Protein AF-A0A5D0XLT1-F1 (afdb_monomer_lite)

InterPro domains:
  IPR019933 DivIVA domain [TIGR03544] (71-103)

Sequence (124 aa):
MTIFLVILAILLVGGTAVLASGRPLPSWAGRRRPGSAVSRSEDRDVSGGGDLGLVHPVASLPPVLLPTQVSARDVDAVRFGLGLRGYRMDQVDEVLDRLATTITERDEEILHLRARLAERDAVR

Structure (mmCIF, N/CA/C/O backbone):
data_AF-A0A5D0XLT1-F1
#
_entry.id   AF-A0A5D0XLT1-F1
#
loop_
_atom_site.group_PDB
_atom_site.id
_atom_site.type_symbol
_atom_site.label_atom_id
_atom_site.label_alt_id
_atom_site.label_comp_id
_atom_site.label_asym_id
_atom_site.label_entity_id
_atom_site.label_seq_id
_atom_site.pdbx_PDB_ins_code
_atom_site.Cartn_x
_atom_site.Cartn_y
_atom_site.Cartn_z
_atom_site.occupancy
_atom_site.B_iso_or_equiv
_atom_site.auth_seq_id
_atom_site.auth_comp_id
_atom_site.auth_asym_id
_atom_site.auth_atom_id
_atom_site.pdbx_PDB_model_num
ATOM 1 N N . MET A 1 1 ? 28.140 -12.762 -17.238 1.00 57.56 1 MET A N 1
ATOM 2 C CA . MET A 1 1 ? 29.365 -12.684 -18.075 1.00 57.56 1 MET A CA 1
ATOM 3 C C . MET A 1 1 ? 29.186 -13.332 -19.451 1.00 57.56 1 MET A C 1
ATOM 5 O O . MET A 1 1 ? 29.669 -12.776 -20.423 1.00 57.56 1 MET A O 1
ATOM 9 N N . THR A 1 2 ? 28.442 -14.434 -19.576 1.00 68.44 2 THR A N 1
ATOM 10 C CA . THR A 1 2 ? 28.161 -15.143 -20.845 1.00 68.44 2 THR A CA 1
ATOM 11 C C . THR A 1 2 ? 27.329 -14.348 -21.859 1.00 68.44 2 THR A C 1
ATOM 13 O O . THR A 1 2 ? 27.670 -14.335 -23.034 1.00 68.44 2 THR A O 1
ATOM 16 N N . ILE A 1 3 ? 26.294 -13.618 -21.427 1.00 75.25 3 ILE A N 1
ATOM 17 C CA . ILE A 1 3 ? 25.425 -12.838 -22.337 1.00 75.25 3 ILE A CA 1
ATOM 18 C C . ILE A 1 3 ? 26.207 -11.732 -23.071 1.00 75.25 3 ILE A C 1
ATOM 20 O O . ILE A 1 3 ? 26.006 -11.513 -24.261 1.00 75.25 3 ILE A O 1
ATOM 24 N N . PHE A 1 4 ? 27.154 -11.080 -22.389 1.00 74.19 4 PHE A N 1
ATOM 25 C CA . PHE A 1 4 ? 27.985 -10.023 -22.975 1.00 74.19 4 PHE A CA 1
ATOM 26 C C . PHE A 1 4 ? 28.914 -10.568 -24.072 1.00 74.19 4 PHE A C 1
ATOM 28 O O . PHE A 1 4 ? 29.096 -9.929 -25.105 1.00 74.19 4 PHE A O 1
ATOM 35 N N . LEU A 1 5 ? 29.442 -11.784 -23.879 1.00 81.12 5 LEU A N 1
ATOM 36 C CA . LEU A 1 5 ? 30.256 -12.480 -24.878 1.00 81.12 5 LEU A CA 1
ATOM 37 C C . LEU A 1 5 ? 29.434 -12.893 -26.105 1.00 81.12 5 LEU A C 1
ATOM 39 O O . LEU A 1 5 ? 29.930 -12.791 -27.222 1.00 81.12 5 LEU A O 1
ATOM 43 N N . VAL A 1 6 ? 28.171 -13.294 -25.919 1.00 84.56 6 VAL A N 1
ATOM 44 C CA . VAL A 1 6 ? 27.264 -13.636 -27.029 1.00 84.56 6 VAL A CA 1
ATOM 45 C C . VAL A 1 6 ? 26.924 -12.400 -27.867 1.00 84.56 6 VAL A C 1
ATOM 47 O O . VAL A 1 6 ? 27.003 -12.455 -29.092 1.00 84.56 6 VAL A O 1
ATOM 50 N N . ILE A 1 7 ? 26.616 -11.266 -27.230 1.00 84.25 7 ILE A N 1
ATOM 51 C CA . ILE A 1 7 ? 26.328 -10.006 -27.938 1.00 84.25 7 ILE A CA 1
ATOM 52 C C . ILE A 1 7 ? 27.568 -9.511 -28.695 1.00 84.25 7 ILE A C 1
ATOM 54 O O . ILE A 1 7 ? 27.462 -9.147 -29.866 1.00 84.25 7 ILE A O 1
ATOM 58 N N . LEU A 1 8 ? 28.749 -9.553 -28.066 1.00 86.81 8 LEU A N 1
ATOM 59 C CA . LEU A 1 8 ? 30.008 -9.165 -28.706 1.00 86.81 8 LEU A CA 1
ATOM 60 C C . LEU A 1 8 ? 30.327 -10.058 -29.918 1.00 86.81 8 LEU A C 1
ATOM 62 O O . LEU A 1 8 ? 30.751 -9.549 -30.953 1.00 86.81 8 LEU A O 1
ATOM 66 N N . ALA A 1 9 ? 30.072 -11.367 -29.817 1.00 84.44 9 ALA A N 1
ATOM 67 C CA . ALA A 1 9 ? 30.271 -12.310 -30.914 1.00 84.44 9 ALA A CA 1
ATOM 68 C C . ALA A 1 9 ? 29.334 -12.030 -32.103 1.00 84.44 9 ALA A C 1
ATOM 70 O O . ALA A 1 9 ? 29.794 -11.997 -33.243 1.00 84.44 9 ALA A O 1
ATOM 71 N N . ILE A 1 10 ? 28.045 -11.763 -31.854 1.00 85.19 10 ILE A N 1
ATOM 72 C CA . ILE A 1 10 ? 27.076 -11.434 -32.916 1.00 85.19 10 ILE A CA 1
ATOM 73 C C . ILE A 1 10 ? 27.462 -10.125 -33.621 1.00 85.19 10 ILE A C 1
ATOM 75 O O . ILE A 1 10 ? 27.416 -10.050 -34.849 1.00 85.19 10 ILE A O 1
ATOM 79 N N . LEU A 1 11 ? 27.888 -9.107 -32.867 1.00 83.94 11 LEU A N 1
ATOM 80 C CA . LEU A 1 11 ? 28.251 -7.798 -33.418 1.00 83.94 11 LEU A CA 1
ATOM 81 C C . LEU A 1 11 ? 29.534 -7.861 -34.265 1.00 83.94 11 LEU A C 1
ATOM 83 O O . LEU A 1 11 ? 29.619 -7.218 -35.311 1.00 83.94 11 LEU A O 1
ATOM 87 N N . LEU A 1 12 ? 30.498 -8.694 -33.860 1.00 83.19 12 LEU A N 1
ATOM 88 C CA . LEU A 1 12 ? 31.727 -8.956 -34.615 1.00 83.19 12 LEU A CA 1
ATOM 89 C C . LEU A 1 12 ? 31.443 -9.701 -35.936 1.00 83.19 12 LEU A C 1
ATOM 91 O O . LEU A 1 12 ? 31.986 -9.347 -36.984 1.00 83.19 12 LEU A O 1
ATOM 95 N N . VAL A 1 13 ? 30.556 -10.702 -35.912 1.00 77.00 13 VAL A N 1
ATOM 96 C CA . VAL A 1 13 ? 30.150 -11.461 -37.111 1.00 77.00 13 VAL A CA 1
ATOM 97 C C . VAL A 1 13 ? 29.311 -10.600 -38.068 1.00 77.00 13 VAL A C 1
ATOM 99 O O . VAL A 1 13 ? 29.517 -10.644 -39.278 1.00 77.00 13 VAL A O 1
ATOM 102 N N . GLY A 1 14 ? 28.412 -9.754 -37.553 1.00 69.50 14 GLY A N 1
ATOM 103 C CA . GLY A 1 14 ? 27.620 -8.829 -38.374 1.00 69.50 14 GLY A CA 1
ATOM 104 C C . GLY A 1 14 ? 28.449 -7.693 -38.988 1.00 69.50 14 GLY A C 1
ATOM 105 O O . GLY A 1 14 ? 28.275 -7.361 -40.161 1.00 69.50 14 GLY A O 1
ATOM 106 N N . GLY A 1 15 ? 29.390 -7.126 -38.225 1.00 63.81 15 GLY A N 1
ATOM 107 C CA . GLY A 1 15 ? 30.257 -6.036 -38.686 1.00 63.81 15 GLY A CA 1
ATOM 108 C C . GLY A 1 15 ? 31.257 -6.461 -39.765 1.00 63.81 15 GLY A C 1
ATOM 109 O O . GLY A 1 15 ? 31.532 -5.699 -40.692 1.00 63.81 15 GLY A O 1
ATOM 110 N N . THR A 1 16 ? 31.754 -7.698 -39.705 1.00 61.84 16 THR A N 1
ATOM 111 C CA . THR A 1 16 ? 32.684 -8.229 -40.717 1.00 61.84 16 THR A CA 1
ATOM 112 C C . THR A 1 16 ? 32.002 -8.536 -42.056 1.00 61.84 16 THR A C 1
ATOM 114 O O . THR A 1 16 ? 32.636 -8.401 -43.103 1.00 61.84 16 THR A O 1
ATOM 117 N N . ALA A 1 17 ? 30.700 -8.844 -42.067 1.00 55.59 17 ALA A N 1
ATOM 118 C CA . ALA A 1 17 ? 29.952 -9.104 -43.300 1.00 55.59 17 ALA A CA 1
ATOM 119 C C . ALA A 1 17 ? 29.723 -7.842 -44.160 1.00 55.59 17 ALA A C 1
ATOM 121 O O . ALA A 1 17 ? 29.662 -7.927 -45.390 1.00 55.59 17 ALA A O 1
ATOM 122 N N . VAL A 1 18 ? 29.623 -6.665 -43.533 1.00 54.34 18 VAL A N 1
ATOM 123 C CA . VAL A 1 18 ? 29.342 -5.400 -44.237 1.00 54.34 18 VAL A CA 1
ATOM 124 C C . VAL A 1 18 ? 30.594 -4.822 -44.902 1.00 54.34 18 VAL A C 1
ATOM 126 O O . VAL A 1 18 ? 30.488 -4.222 -45.968 1.00 54.34 18 VAL A O 1
ATOM 129 N N . LEU A 1 19 ? 31.787 -5.058 -44.349 1.00 57.44 19 LEU A N 1
ATOM 130 C CA . LEU A 1 19 ? 33.028 -4.511 -44.913 1.00 57.44 19 LEU A CA 1
ATOM 131 C C . LEU A 1 19 ? 33.580 -5.319 -46.104 1.00 57.44 19 LEU A C 1
ATOM 133 O O . LEU A 1 19 ? 34.339 -4.778 -46.903 1.00 57.44 19 LEU A O 1
ATOM 137 N N . ALA A 1 20 ? 33.182 -6.588 -46.253 1.00 55.75 20 ALA A N 1
ATOM 138 C CA . ALA A 1 20 ? 33.635 -7.468 -47.339 1.00 55.75 20 ALA A CA 1
ATOM 139 C C . ALA A 1 20 ? 32.711 -7.476 -48.575 1.00 55.75 20 ALA A C 1
ATOM 141 O O . ALA A 1 20 ? 33.086 -7.994 -49.625 1.00 55.75 20 ALA A O 1
ATOM 142 N N . SER A 1 21 ? 31.513 -6.893 -48.481 1.00 54.50 21 SER A N 1
ATOM 143 C CA . SER A 1 21 ? 30.575 -6.800 -49.604 1.00 54.50 21 SER A CA 1
ATOM 144 C C . SER A 1 21 ? 30.542 -5.369 -50.124 1.00 54.50 21 SER A C 1
ATOM 146 O O . SER A 1 21 ? 29.752 -4.562 -49.643 1.00 54.50 21 SER A O 1
ATOM 148 N N . GLY A 1 22 ? 31.395 -5.054 -51.104 1.00 56.09 22 GLY A N 1
ATOM 149 C CA . GLY A 1 22 ? 31.415 -3.780 -51.832 1.00 56.09 22 GLY A CA 1
ATOM 150 C C . GLY A 1 22 ? 30.099 -3.496 -52.562 1.00 56.09 22 GLY A C 1
ATOM 151 O O . GLY A 1 22 ? 30.012 -3.619 -53.780 1.00 56.09 22 GLY A O 1
ATOM 152 N N . ARG A 1 23 ? 29.052 -3.141 -51.812 1.00 58.84 23 ARG A N 1
ATOM 153 C CA . ARG A 1 23 ? 27.737 -2.795 -52.341 1.00 58.84 23 ARG A CA 1
ATOM 154 C C . ARG A 1 23 ? 27.734 -1.312 -52.719 1.00 58.84 23 ARG A C 1
ATOM 156 O O . ARG A 1 23 ? 27.887 -0.470 -51.834 1.00 58.84 23 ARG A O 1
ATOM 163 N N . PRO A 1 24 ? 27.599 -0.982 -54.014 1.00 49.06 24 PRO A N 1
ATOM 164 C CA . PRO A 1 24 ? 27.629 0.397 -54.469 1.00 49.06 24 PRO A CA 1
ATOM 165 C C . PRO A 1 24 ? 26.414 1.168 -53.946 1.00 49.06 24 PRO A C 1
ATOM 167 O O . PRO A 1 24 ? 25.291 0.662 -53.921 1.00 49.06 24 PRO A O 1
ATOM 170 N N . LEU A 1 25 ? 26.673 2.411 -53.543 1.00 57.31 25 LEU A N 1
ATOM 171 C CA . LEU A 1 25 ? 25.674 3.428 -53.223 1.00 57.31 25 LEU A CA 1
ATOM 172 C C . LEU A 1 25 ? 24.631 3.520 -54.356 1.00 57.31 25 LEU A C 1
ATOM 174 O O . LEU A 1 25 ? 25.026 3.544 -55.525 1.00 57.31 25 LEU A O 1
ATOM 178 N N . PRO A 1 26 ? 23.321 3.613 -54.061 1.00 45.47 26 PRO A N 1
ATOM 179 C CA . PRO A 1 26 ? 22.312 3.760 -55.099 1.00 45.47 26 PRO A CA 1
ATOM 180 C C . PRO A 1 26 ? 22.357 5.181 -55.678 1.00 45.47 26 PRO A C 1
ATOM 182 O O . PRO A 1 26 ? 21.760 6.123 -55.158 1.00 45.47 26 PRO A O 1
ATOM 185 N N . SER A 1 27 ? 23.074 5.331 -56.788 1.00 59.91 27 SER A N 1
ATOM 186 C CA . SER A 1 27 ? 23.037 6.495 -57.669 1.00 59.91 27 SER A CA 1
ATOM 187 C C . SER A 1 27 ? 21.765 6.455 -58.520 1.00 59.91 27 SER A C 1
ATOM 189 O O . SER A 1 27 ? 21.746 5.979 -59.653 1.00 59.91 27 SER A O 1
ATOM 191 N N . TRP A 1 28 ? 20.661 6.966 -57.976 1.00 50.53 28 TRP A N 1
ATOM 192 C CA . TRP A 1 28 ? 19.395 7.086 -58.702 1.00 50.53 28 TRP A CA 1
ATOM 193 C C . TRP A 1 28 ? 19.415 8.297 -59.654 1.00 50.53 28 TRP A C 1
ATOM 195 O O . TRP A 1 28 ? 18.680 9.270 -59.525 1.00 50.53 28 TRP A O 1
ATOM 205 N N . ALA A 1 29 ? 20.278 8.240 -60.667 1.00 56.41 29 ALA A N 1
ATOM 206 C CA . ALA A 1 29 ? 20.174 9.114 -61.825 1.00 56.41 29 ALA A CA 1
ATOM 207 C C . ALA A 1 29 ? 18.933 8.715 -62.649 1.00 56.41 29 ALA A C 1
ATOM 209 O O . ALA A 1 29 ? 18.990 7.828 -63.498 1.00 56.41 29 ALA A O 1
ATOM 210 N N . GLY A 1 30 ? 17.799 9.378 -62.397 1.00 51.31 30 GLY A N 1
ATOM 211 C CA . GLY A 1 30 ? 16.539 9.208 -63.125 1.00 51.31 30 GLY A CA 1
ATOM 212 C C . GLY A 1 30 ? 16.045 10.526 -63.723 1.00 51.31 30 GLY A C 1
ATOM 213 O O . GLY A 1 30 ? 15.373 11.316 -63.074 1.00 51.31 30 GLY A O 1
ATOM 214 N N . ARG A 1 31 ? 16.384 10.761 -64.988 1.00 55.25 31 ARG A N 1
ATOM 215 C CA . ARG A 1 31 ? 16.056 11.938 -65.808 1.00 55.25 31 ARG A CA 1
ATOM 216 C C . ARG A 1 31 ? 14.552 11.999 -66.145 1.00 55.25 31 ARG A C 1
ATOM 218 O O . ARG A 1 31 ? 14.093 11.115 -66.860 1.00 55.25 31 ARG A O 1
ATOM 225 N N . ARG A 1 32 ? 13.812 13.062 -65.773 1.00 47.66 32 ARG A N 1
ATOM 226 C CA . ARG A 1 32 ? 12.556 13.483 -66.453 1.00 47.66 32 ARG A CA 1
ATOM 227 C C . ARG A 1 32 ? 12.302 15.009 -66.403 1.00 47.66 32 ARG A C 1
ATOM 229 O O . ARG A 1 32 ? 11.973 15.548 -65.364 1.00 47.66 32 ARG A O 1
ATOM 236 N N . ARG A 1 33 ? 12.447 15.605 -67.598 1.00 42.44 33 ARG A N 1
ATOM 237 C CA . ARG A 1 33 ? 11.815 16.769 -68.274 1.00 42.44 33 ARG A CA 1
ATOM 238 C C . ARG A 1 33 ? 11.589 18.141 -67.585 1.00 42.44 33 ARG A C 1
ATOM 240 O O . ARG A 1 33 ? 11.171 18.198 -66.439 1.00 42.44 33 ARG A O 1
ATOM 247 N N . PRO A 1 34 ? 11.778 19.246 -68.349 1.00 48.38 34 PRO A N 1
ATOM 248 C CA . PRO A 1 34 ? 11.543 20.621 -67.915 1.00 48.38 34 PRO A CA 1
ATOM 249 C C . PRO A 1 34 ? 10.077 21.029 -68.126 1.00 48.38 34 PRO A C 1
ATOM 251 O O . PRO A 1 34 ? 9.463 20.647 -69.124 1.00 48.38 34 PRO A O 1
ATOM 254 N N . GLY A 1 35 ? 9.530 21.841 -67.225 1.00 39.69 35 GLY A N 1
ATOM 255 C CA . GLY A 1 35 ? 8.187 22.386 -67.387 1.00 39.69 35 GLY A CA 1
ATOM 256 C C . GLY A 1 35 ? 7.762 23.308 -66.250 1.00 39.69 35 GLY A C 1
ATOM 257 O O . GLY A 1 35 ? 7.596 22.858 -65.127 1.00 39.69 35 GLY A O 1
ATOM 258 N N . SER A 1 36 ? 7.554 24.572 -66.627 1.00 42.91 36 SER A N 1
ATOM 259 C CA . SER A 1 36 ? 6.689 25.599 -66.028 1.00 42.91 36 SER A CA 1
ATOM 260 C C . SER A 1 36 ? 6.969 26.117 -64.613 1.00 42.91 36 SER A C 1
ATOM 262 O O . SER A 1 36 ? 6.911 25.414 -63.613 1.00 4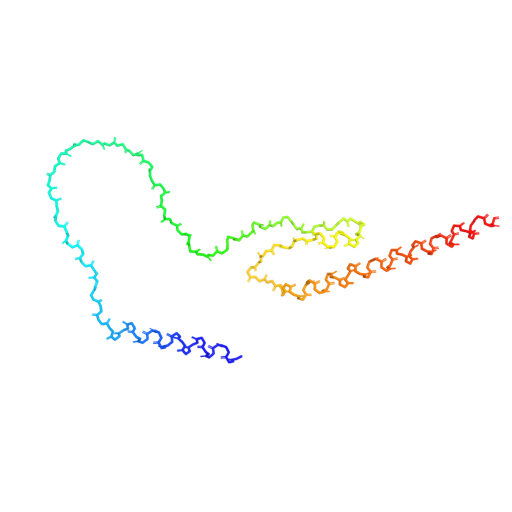2.91 36 SER A O 1
ATOM 264 N N . ALA A 1 37 ? 7.176 27.432 -64.590 1.00 47.12 37 ALA A N 1
ATOM 265 C CA . ALA A 1 37 ? 7.126 28.328 -63.452 1.00 47.12 37 ALA A CA 1
ATOM 266 C C . ALA A 1 37 ? 5.784 28.293 -62.691 1.00 47.12 37 ALA A C 1
ATOM 268 O O . ALA A 1 37 ? 4.779 27.823 -63.218 1.00 47.12 37 ALA A O 1
ATOM 269 N N . VAL A 1 38 ? 5.801 28.969 -61.533 1.00 43.88 38 VAL A N 1
ATOM 270 C CA . VAL A 1 38 ? 4.656 29.449 -60.731 1.00 43.88 38 VAL A CA 1
ATOM 271 C C . VAL A 1 38 ? 4.167 28.474 -59.653 1.00 43.88 38 VAL A C 1
ATOM 273 O O . VAL A 1 38 ? 3.343 27.605 -59.892 1.00 43.88 38 VAL A O 1
ATOM 276 N N . SER A 1 39 ? 4.680 28.647 -58.430 1.00 40.81 39 SER A N 1
ATOM 277 C CA . SER A 1 39 ? 3.915 29.213 -57.303 1.00 40.81 39 SER A CA 1
ATOM 278 C C . SER A 1 39 ? 4.608 28.928 -55.976 1.00 40.81 39 SER A C 1
ATOM 280 O O . SER A 1 39 ? 4.831 27.788 -55.584 1.00 40.81 39 SER A O 1
ATOM 282 N N . ARG A 1 40 ? 4.931 30.014 -55.277 1.00 51.84 40 ARG A N 1
ATOM 283 C CA . ARG A 1 40 ? 5.257 30.035 -53.857 1.00 51.84 40 ARG A CA 1
ATOM 284 C C . ARG A 1 40 ? 3.954 29.830 -53.089 1.00 51.84 40 ARG A C 1
ATOM 286 O O . ARG A 1 40 ? 3.127 30.733 -53.048 1.00 51.84 40 ARG A O 1
ATOM 293 N N . SER A 1 41 ? 3.796 28.661 -52.492 1.00 45.47 41 SER A N 1
ATOM 294 C CA . SER A 1 41 ? 2.808 28.394 -51.451 1.00 45.47 41 SER A CA 1
ATOM 295 C C . SER A 1 41 ? 3.396 27.322 -50.545 1.00 45.47 41 SER A C 1
ATOM 297 O O . SER A 1 41 ? 3.385 26.137 -50.870 1.00 45.47 41 SER A O 1
ATOM 299 N N . GLU A 1 42 ? 4.007 27.778 -49.457 1.00 48.19 42 GLU A N 1
ATOM 300 C CA . GLU A 1 42 ? 4.445 26.948 -48.343 1.00 48.19 42 GLU A CA 1
ATOM 301 C C . GLU A 1 42 ? 3.196 26.417 -47.638 1.00 48.19 42 GLU A C 1
ATOM 303 O O . GLU A 1 42 ? 2.640 27.076 -46.763 1.00 48.19 42 GLU A O 1
ATOM 308 N N . ASP A 1 43 ? 2.735 25.240 -48.051 1.00 39.25 43 ASP A N 1
ATOM 309 C CA . ASP A 1 43 ? 1.772 24.458 -47.290 1.00 39.25 43 ASP A CA 1
ATOM 310 C C . ASP A 1 43 ? 2.424 23.133 -46.887 1.00 39.25 43 ASP A C 1
ATOM 312 O O . ASP A 1 43 ? 2.881 22.347 -47.712 1.00 39.25 43 ASP A O 1
ATOM 316 N N . ARG A 1 44 ? 2.530 23.005 -45.564 1.00 51.28 44 ARG A N 1
ATOM 317 C CA . ARG A 1 44 ? 2.669 21.821 -44.713 1.00 51.28 44 ARG A CA 1
ATOM 318 C C . ARG A 1 44 ? 2.940 20.483 -45.404 1.00 51.28 44 ARG A C 1
ATOM 320 O O . ARG A 1 44 ? 2.056 19.916 -46.027 1.00 51.28 44 ARG A O 1
ATOM 327 N N . ASP A 1 45 ? 4.067 19.890 -45.023 1.00 38.03 45 ASP A N 1
ATOM 328 C CA . ASP A 1 45 ? 4.148 18.457 -44.740 1.00 38.03 45 ASP A CA 1
ATOM 329 C C . ASP A 1 45 ? 5.200 18.224 -43.647 1.00 38.03 45 ASP A C 1
ATOM 331 O O . ASP A 1 45 ? 6.387 18.024 -43.900 1.00 38.03 45 ASP A O 1
ATOM 335 N N . VAL A 1 46 ? 4.764 18.285 -42.385 1.00 48.06 46 VAL A N 1
ATOM 336 C CA . VAL A 1 46 ? 5.537 17.742 -41.260 1.00 48.06 46 VAL A CA 1
ATOM 337 C C . VAL A 1 46 ? 5.260 16.242 -41.238 1.00 48.06 46 VAL A C 1
ATOM 339 O O . VAL A 1 46 ? 4.431 15.760 -40.474 1.00 48.06 46 VAL A O 1
ATOM 342 N N . SER A 1 47 ? 5.914 15.512 -42.137 1.00 46.31 47 SER A N 1
ATOM 343 C CA . SER A 1 47 ? 5.899 14.053 -42.150 1.00 46.31 47 SER A CA 1
ATOM 344 C C . SER A 1 47 ? 7.300 13.503 -41.933 1.00 46.31 47 SER A C 1
ATOM 346 O O . SER A 1 47 ? 8.230 13.817 -42.671 1.00 46.31 47 SER A O 1
ATOM 348 N N . GLY A 1 48 ? 7.399 12.599 -40.958 1.00 52.56 48 GLY A N 1
ATOM 349 C CA . GLY A 1 48 ? 8.335 11.480 -41.028 1.00 52.56 48 GLY A CA 1
ATOM 350 C C . GLY A 1 48 ? 9.666 11.679 -40.316 1.00 52.56 48 GLY A C 1
ATOM 351 O O . GLY A 1 48 ? 10.717 11.553 -40.935 1.00 52.56 48 GLY A O 1
ATOM 352 N N . GLY A 1 49 ? 9.638 11.934 -39.008 1.00 50.84 49 GLY A N 1
ATOM 353 C CA . GLY A 1 49 ? 10.849 11.990 -38.192 1.00 50.84 49 GLY A CA 1
ATOM 354 C C . GLY A 1 49 ? 10.720 11.211 -36.890 1.00 50.84 49 GLY A C 1
ATOM 355 O O . GLY A 1 49 ? 10.521 11.819 -35.848 1.00 50.84 49 GLY A O 1
ATOM 356 N N . GLY A 1 50 ? 10.891 9.886 -36.948 1.00 53.41 50 GLY A N 1
ATOM 357 C CA . GLY A 1 50 ? 11.370 9.120 -35.792 1.00 53.41 50 GLY A CA 1
ATOM 358 C C . GLY A 1 50 ? 10.345 8.321 -34.989 1.00 53.41 50 GLY A C 1
ATOM 359 O O . GLY A 1 50 ? 10.400 8.358 -33.767 1.00 53.41 50 GLY A O 1
ATOM 360 N N . ASP A 1 51 ? 9.495 7.528 -35.644 1.00 51.47 51 ASP A N 1
ATOM 361 C CA . ASP A 1 51 ? 8.882 6.347 -35.010 1.00 51.47 51 ASP A CA 1
ATOM 362 C C . ASP A 1 51 ? 9.850 5.149 -35.119 1.00 51.47 51 ASP A C 1
ATOM 364 O O . ASP A 1 51 ? 9.624 4.162 -35.815 1.00 51.47 51 ASP A O 1
ATOM 368 N N . LEU A 1 52 ? 11.031 5.279 -34.508 1.00 56.66 52 LEU A N 1
ATOM 369 C CA . LEU A 1 52 ? 11.807 4.102 -34.113 1.00 56.66 52 LEU A CA 1
ATOM 370 C C . LEU A 1 52 ? 11.005 3.513 -32.962 1.00 56.66 52 LEU A C 1
ATOM 372 O O . LEU A 1 52 ? 10.803 4.277 -32.029 1.00 56.66 52 LEU A O 1
ATOM 376 N N . GLY A 1 53 ? 10.564 2.247 -33.028 1.00 54.62 53 GLY A N 1
ATOM 377 C CA . GLY A 1 53 ? 9.691 1.537 -32.065 1.00 54.62 53 GLY A CA 1
ATOM 378 C C . GLY A 1 53 ? 10.181 1.467 -30.607 1.00 54.62 53 GLY A C 1
ATOM 379 O O . GLY A 1 53 ? 10.200 0.418 -29.970 1.00 54.62 53 GLY A O 1
ATOM 380 N N . LEU A 1 54 ? 10.606 2.604 -30.089 1.00 63.53 54 LEU A N 1
ATOM 381 C CA . LEU A 1 54 ? 10.903 2.944 -28.731 1.00 63.53 54 LEU A CA 1
ATOM 382 C C . LEU A 1 54 ? 9.542 3.210 -28.115 1.00 63.53 54 LEU A C 1
ATOM 384 O O . LEU A 1 54 ? 8.849 4.154 -28.488 1.00 63.53 54 LEU A O 1
ATOM 388 N N . VAL A 1 55 ? 9.160 2.341 -27.186 1.00 59.38 55 VAL A N 1
ATOM 389 C CA . VAL A 1 55 ? 8.026 2.568 -26.295 1.00 59.38 55 VAL A CA 1
ATOM 390 C C . VAL A 1 55 ? 8.116 4.015 -25.812 1.00 59.38 55 VAL A C 1
ATOM 392 O O . VAL A 1 55 ? 9.108 4.380 -25.176 1.00 59.38 55 VAL A O 1
ATOM 395 N N . HIS A 1 56 ? 7.133 4.849 -26.172 1.00 53.59 56 HIS A N 1
ATOM 396 C CA . HIS A 1 56 ? 7.080 6.226 -25.694 1.00 53.59 56 HIS A CA 1
ATOM 397 C C . HIS A 1 56 ? 7.247 6.195 -24.171 1.00 53.59 56 HIS A C 1
ATOM 399 O O . HIS A 1 56 ? 6.486 5.474 -23.516 1.00 53.59 56 HIS A O 1
ATOM 405 N N . PRO A 1 57 ? 8.234 6.913 -23.598 1.00 59.44 57 PRO A N 1
ATOM 406 C CA . PRO A 1 57 ? 8.372 7.000 -22.157 1.00 59.44 57 PRO A CA 1
ATOM 407 C C . PRO A 1 57 ? 7.035 7.477 -21.607 1.00 59.44 57 PRO A C 1
ATOM 409 O O . PRO A 1 57 ? 6.611 8.597 -21.899 1.00 59.44 57 PRO A O 1
ATOM 412 N N . VAL A 1 58 ? 6.336 6.598 -20.885 1.00 57.88 58 VAL A N 1
ATOM 413 C CA . VAL A 1 58 ? 5.094 6.960 -20.211 1.00 57.88 58 VAL A CA 1
ATOM 414 C C . VAL A 1 58 ? 5.457 8.151 -19.338 1.00 57.88 58 VAL A C 1
ATOM 416 O O . VAL A 1 58 ? 6.363 8.037 -18.508 1.00 57.88 58 VAL A O 1
ATOM 419 N N . ALA A 1 59 ? 4.832 9.301 -19.616 1.00 57.72 59 ALA A N 1
ATOM 420 C CA . ALA A 1 59 ? 5.056 10.550 -18.900 1.00 57.72 59 ALA A CA 1
ATOM 421 C C . ALA A 1 59 ? 5.175 10.235 -17.412 1.00 57.72 59 ALA A C 1
ATOM 423 O O . ALA A 1 59 ? 4.333 9.491 -16.909 1.00 57.72 59 ALA A O 1
ATOM 424 N N . SER A 1 60 ? 6.234 10.722 -16.750 1.00 61.16 60 SER A N 1
ATOM 425 C CA . SER A 1 60 ? 6.480 10.452 -15.334 1.00 61.16 60 SER A CA 1
ATOM 426 C C . SER A 1 60 ? 5.191 10.739 -14.576 1.00 61.16 60 SER A C 1
ATOM 428 O O . SER A 1 60 ? 4.824 11.906 -14.409 1.00 61.16 60 SER A O 1
ATOM 430 N N . LEU A 1 61 ? 4.455 9.683 -14.218 1.00 57.62 61 LEU A N 1
ATOM 431 C CA . LEU A 1 61 ? 3.211 9.860 -13.499 1.00 57.62 61 LEU A CA 1
ATOM 432 C C . LEU A 1 61 ? 3.564 10.620 -12.217 1.00 57.62 61 LEU A C 1
ATOM 434 O O . LEU A 1 61 ? 4.658 10.403 -11.672 1.00 57.62 61 LEU A O 1
ATOM 438 N N . PRO A 1 62 ? 2.692 11.533 -11.754 1.00 60.09 62 PRO A N 1
ATOM 439 C CA . PRO A 1 62 ? 2.866 12.124 -10.438 1.00 60.09 62 PRO A CA 1
ATOM 440 C C . PRO A 1 62 ? 3.164 10.997 -9.439 1.00 60.09 62 PRO A C 1
ATOM 442 O O . PRO A 1 62 ? 2.606 9.904 -9.588 1.00 60.09 62 PRO A O 1
ATOM 445 N N . PRO A 1 63 ? 4.097 11.222 -8.495 1.00 62.91 63 PRO A N 1
ATOM 446 C CA . PRO A 1 63 ? 4.563 10.183 -7.588 1.00 62.91 63 PRO A CA 1
ATOM 447 C C . PRO A 1 63 ? 3.367 9.434 -7.009 1.00 62.91 63 PRO A C 1
ATOM 449 O O . PRO A 1 63 ? 2.372 10.059 -6.645 1.00 62.91 63 PRO A O 1
ATOM 452 N N . VAL A 1 64 ? 3.450 8.103 -6.969 1.00 65.62 64 VAL A N 1
ATOM 453 C CA . VAL A 1 64 ? 2.408 7.271 -6.366 1.00 65.62 64 VAL A CA 1
ATOM 454 C C . VAL A 1 64 ? 2.292 7.689 -4.906 1.00 65.62 64 VAL A C 1
ATOM 456 O O . VAL A 1 64 ? 3.147 7.357 -4.086 1.00 65.62 64 VAL A O 1
ATOM 459 N N . LEU A 1 65 ? 1.252 8.454 -4.593 1.00 72.69 65 LEU A N 1
ATOM 460 C CA . LEU A 1 65 ? 0.934 8.845 -3.233 1.00 72.69 65 LEU A CA 1
ATOM 461 C C . LEU A 1 65 ? -0.164 7.918 -2.743 1.00 72.69 65 LEU A C 1
ATOM 463 O O . LEU A 1 65 ? -1.319 8.029 -3.152 1.00 72.69 65 LEU A O 1
ATOM 467 N N . LEU A 1 66 ? 0.221 6.997 -1.867 1.00 84.00 66 LEU A N 1
ATOM 468 C CA . LEU A 1 66 ? -0.749 6.295 -1.049 1.00 84.00 66 LEU A CA 1
ATOM 469 C C . LEU A 1 66 ? -1.428 7.302 -0.101 1.00 84.00 66 LEU A C 1
ATOM 471 O O . LEU A 1 66 ? -0.778 8.254 0.353 1.00 84.00 66 LEU A O 1
ATOM 475 N N . PRO A 1 67 ? -2.724 7.123 0.202 1.00 87.12 67 PRO A N 1
ATOM 476 C CA . PRO A 1 67 ? -3.411 7.944 1.191 1.00 87.12 67 PRO A CA 1
ATOM 477 C C . PRO A 1 67 ? -2.773 7.782 2.578 1.00 87.12 67 PRO A C 1
ATOM 479 O O . PRO A 1 67 ? -2.079 6.809 2.861 1.00 87.12 67 PRO A O 1
ATOM 482 N N . THR A 1 68 ? -3.038 8.725 3.486 1.00 86.38 68 THR A N 1
ATOM 483 C CA . THR A 1 68 ? -2.527 8.657 4.869 1.00 86.38 68 THR A CA 1
ATOM 484 C C . THR A 1 68 ? -2.982 7.391 5.602 1.00 86.38 68 THR A C 1
ATOM 486 O O . THR A 1 68 ? -2.259 6.879 6.453 1.00 86.38 68 THR A O 1
ATOM 489 N N . GLN A 1 69 ? -4.170 6.881 5.269 1.00 89.50 69 GLN A N 1
ATOM 490 C CA . GLN A 1 69 ? -4.673 5.592 5.732 1.00 89.50 69 GLN A CA 1
ATOM 491 C C . GLN A 1 69 ? -4.729 4.646 4.538 1.00 89.50 69 GLN A C 1
ATOM 493 O O . GLN A 1 69 ? -5.591 4.799 3.680 1.00 89.50 69 GLN A O 1
ATOM 498 N N . VAL A 1 70 ? -3.785 3.713 4.481 1.00 92.94 70 VAL A N 1
ATOM 499 C CA . VAL A 1 70 ? -3.630 2.776 3.365 1.00 92.94 70 VAL A CA 1
ATOM 500 C C . VAL A 1 70 ? -4.472 1.536 3.615 1.00 92.94 70 VAL A C 1
ATOM 502 O O . VAL A 1 70 ? -4.310 0.894 4.649 1.00 92.94 70 VAL A O 1
ATOM 505 N N . SER A 1 71 ? -5.323 1.181 2.656 1.00 93.94 71 SER A N 1
ATOM 506 C CA . SER A 1 71 ? -5.981 -0.124 2.591 1.00 93.94 71 SER A CA 1
ATOM 507 C C . SER A 1 71 ? -5.277 -1.051 1.596 1.00 93.94 71 SER A C 1
ATOM 509 O O . SER A 1 71 ? -4.540 -0.599 0.717 1.00 93.94 71 SER A O 1
ATOM 511 N N . ALA A 1 72 ? -5.547 -2.356 1.677 1.00 94.19 72 ALA A N 1
ATOM 512 C CA . ALA A 1 72 ? -5.030 -3.330 0.711 1.00 94.19 72 ALA A CA 1
ATOM 513 C C . ALA A 1 72 ? -5.400 -2.972 -0.743 1.00 94.19 72 ALA A C 1
ATOM 515 O O . ALA A 1 72 ? -4.564 -3.052 -1.638 1.00 94.19 72 ALA A O 1
ATOM 516 N N . ARG A 1 73 ? -6.619 -2.457 -0.962 1.00 92.94 73 ARG A N 1
ATOM 517 C CA . ARG A 1 73 ? -7.081 -2.015 -2.289 1.00 92.94 73 ARG A CA 1
ATOM 518 C C . ARG A 1 73 ? -6.278 -0.842 -2.840 1.00 92.94 73 ARG A C 1
ATOM 520 O O . ARG A 1 73 ? -6.108 -0.744 -4.052 1.00 92.94 73 ARG A O 1
ATOM 527 N N . ASP A 1 74 ? -5.809 0.047 -1.967 1.00 92.94 74 ASP A N 1
ATOM 528 C CA . ASP A 1 74 ? -4.989 1.182 -2.389 1.00 92.94 74 ASP A CA 1
ATOM 529 C C . ASP A 1 74 ? -3.627 0.703 -2.891 1.00 92.94 74 ASP A C 1
ATOM 531 O O . ASP A 1 74 ? -3.120 1.251 -3.866 1.00 92.94 74 ASP A O 1
ATOM 535 N N . VAL A 1 75 ? -3.069 -0.346 -2.274 1.00 93.25 75 VAL A N 1
ATOM 536 C CA . VAL A 1 75 ? -1.821 -0.989 -2.712 1.00 93.25 75 VAL A CA 1
ATOM 537 C C . VAL A 1 75 ? -2.002 -1.660 -4.077 1.00 93.25 75 VAL A C 1
ATOM 539 O O . VAL A 1 75 ? -1.203 -1.411 -4.976 1.00 93.25 75 VAL A O 1
ATOM 542 N N . ASP A 1 76 ? -3.090 -2.406 -4.283 1.00 91.44 76 ASP A N 1
ATOM 543 C CA . ASP A 1 76 ? -3.390 -3.072 -5.566 1.00 91.44 76 ASP A CA 1
ATOM 544 C C . ASP A 1 76 ? -3.617 -2.082 -6.724 1.00 91.44 76 ASP A C 1
ATOM 546 O O . ASP A 1 76 ? -3.380 -2.379 -7.904 1.00 91.44 76 ASP A O 1
ATOM 550 N N . ALA A 1 77 ? -4.102 -0.880 -6.404 1.00 89.50 77 ALA A N 1
ATOM 551 C CA . ALA A 1 77 ? -4.372 0.179 -7.368 1.00 89.50 77 ALA A CA 1
ATOM 552 C C . ALA A 1 77 ? -3.115 0.967 -7.778 1.00 89.50 77 ALA A C 1
ATOM 554 O O . ALA A 1 77 ? -3.165 1.732 -8.746 1.00 89.50 77 ALA A O 1
ATOM 555 N N . VAL A 1 78 ? -1.984 0.781 -7.087 1.00 89.12 78 VAL A N 1
ATOM 556 C CA . VAL A 1 78 ? -0.732 1.485 -7.384 1.00 89.12 78 VAL A CA 1
ATOM 557 C C . VAL A 1 78 ? -0.248 1.173 -8.799 1.00 89.12 78 VAL A C 1
ATOM 559 O O . VAL A 1 78 ? -0.139 0.018 -9.209 1.00 89.12 78 VAL A O 1
ATOM 562 N N . ARG A 1 79 ? 0.095 2.214 -9.563 1.00 84.12 79 ARG A N 1
ATOM 563 C CA . ARG A 1 79 ? 0.721 2.081 -10.885 1.00 84.12 79 ARG A CA 1
ATOM 564 C C . ARG A 1 79 ? 2.021 2.865 -10.926 1.00 84.12 79 ARG A C 1
ATOM 566 O O . ARG A 1 79 ? 2.021 4.085 -10.787 1.00 84.12 79 ARG A O 1
ATOM 573 N N . PHE A 1 80 ? 3.127 2.159 -11.132 1.00 82.00 80 PHE A N 1
ATOM 574 C CA . PHE A 1 80 ? 4.445 2.771 -11.265 1.00 82.00 80 PHE A CA 1
ATOM 575 C C . PHE A 1 80 ? 4.734 3.164 -12.717 1.00 82.00 80 PHE A C 1
ATOM 577 O O . PHE A 1 80 ? 4.387 2.446 -13.653 1.00 82.00 80 PHE A O 1
ATOM 584 N N . GLY A 1 81 ? 5.398 4.307 -12.902 1.00 78.62 81 GLY A N 1
ATOM 585 C CA . GLY A 1 81 ? 5.948 4.703 -14.198 1.00 78.62 81 GLY A CA 1
ATOM 586 C C . GLY A 1 81 ? 7.202 3.900 -14.561 1.00 78.62 81 GLY A C 1
ATOM 587 O O . GLY A 1 81 ? 7.918 3.409 -13.687 1.00 78.62 81 GLY A O 1
ATOM 588 N N . LEU A 1 82 ? 7.494 3.796 -15.859 1.00 78.62 82 LEU A N 1
ATOM 589 C CA . LEU A 1 82 ? 8.697 3.128 -16.362 1.00 78.62 82 LEU A CA 1
ATOM 590 C C . LEU A 1 82 ? 9.888 4.098 -16.371 1.00 78.62 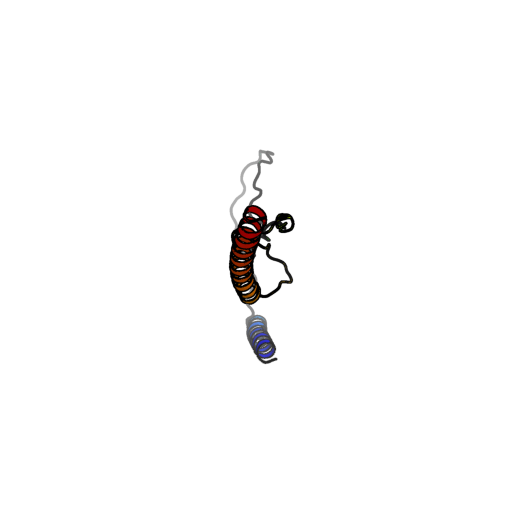82 LEU A C 1
ATOM 592 O O . LEU A 1 82 ? 9.793 5.204 -16.899 1.00 78.62 82 LEU A O 1
ATOM 596 N N . GLY A 1 83 ? 11.021 3.673 -15.808 1.00 76.44 83 GLY A N 1
ATOM 597 C CA . GLY A 1 83 ? 12.263 4.449 -15.765 1.00 76.44 83 GLY A CA 1
ATOM 598 C C . GLY A 1 83 ? 13.426 3.743 -16.463 1.00 76.44 83 GLY A C 1
ATOM 599 O O . GLY A 1 83 ? 13.477 2.517 -16.519 1.00 76.44 83 GLY A O 1
ATOM 600 N N . LEU A 1 84 ? 14.409 4.516 -16.947 1.00 74.06 84 LEU A N 1
ATOM 601 C CA . LEU A 1 84 ? 15.654 3.996 -17.553 1.00 74.06 84 LEU A CA 1
ATOM 602 C C . LEU A 1 84 ? 16.488 3.135 -16.583 1.00 74.06 84 LEU A C 1
ATOM 604 O O . LEU A 1 84 ? 17.348 2.362 -17.002 1.00 74.06 84 LEU A O 1
ATOM 608 N N . ARG A 1 85 ? 16.237 3.281 -15.278 1.00 75.56 85 ARG A N 1
ATOM 609 C CA . ARG A 1 85 ? 16.646 2.364 -14.213 1.00 75.56 85 ARG A CA 1
ATOM 610 C C . ARG A 1 85 ? 15.422 2.104 -13.344 1.00 75.56 85 ARG A C 1
ATOM 612 O O . ARG A 1 85 ? 14.725 3.051 -12.989 1.00 75.56 85 ARG A O 1
ATOM 619 N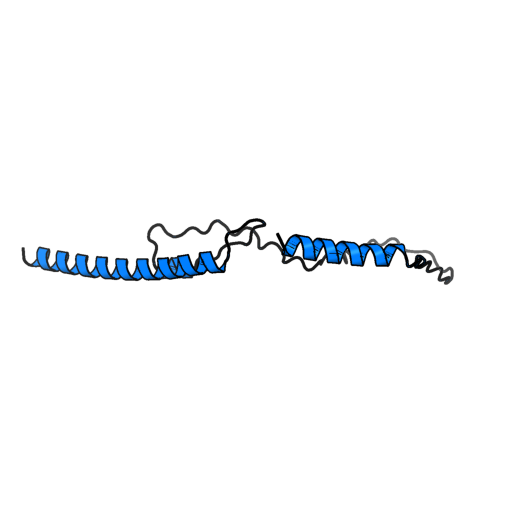 N . GLY A 1 86 ? 15.177 0.845 -13.009 1.00 80.19 86 GLY A N 1
ATOM 620 C CA . GLY A 1 86 ? 14.024 0.435 -12.218 1.00 80.19 86 GLY A CA 1
ATOM 621 C C . GLY A 1 86 ? 14.284 -0.879 -11.498 1.00 80.19 86 GLY A C 1
ATOM 622 O O . GLY A 1 86 ? 15.199 -1.626 -11.853 1.00 80.19 86 GLY A O 1
ATOM 623 N N . TYR A 1 87 ? 13.481 -1.138 -10.471 1.00 86.81 87 TYR A N 1
ATOM 624 C CA . TYR A 1 87 ? 13.382 -2.464 -9.875 1.00 86.81 87 TYR A CA 1
ATOM 625 C C . TYR A 1 87 ? 12.722 -3.426 -10.867 1.00 86.81 87 TYR A C 1
ATOM 627 O O . TYR A 1 87 ? 12.039 -2.998 -11.802 1.00 86.81 87 TYR A O 1
ATOM 635 N N . ARG A 1 88 ? 12.943 -4.731 -10.696 1.00 85.00 88 ARG A N 1
ATOM 636 C CA . ARG A 1 88 ? 12.278 -5.715 -11.550 1.00 85.00 88 ARG A CA 1
ATOM 637 C C . ARG A 1 88 ? 10.788 -5.753 -11.205 1.00 85.00 88 ARG A C 1
ATOM 639 O O . ARG A 1 88 ? 10.447 -5.857 -10.031 1.00 85.00 88 ARG A O 1
ATOM 646 N N . MET A 1 89 ? 9.935 -5.663 -12.225 1.00 88.44 89 MET A N 1
ATOM 647 C CA . MET A 1 89 ? 8.478 -5.609 -12.069 1.00 88.44 89 MET A CA 1
ATOM 648 C C . MET A 1 89 ? 7.941 -6.814 -11.289 1.00 88.44 89 MET A C 1
ATOM 650 O O . MET A 1 89 ? 7.232 -6.623 -10.317 1.00 88.44 89 MET A O 1
ATOM 654 N N . ASP A 1 90 ? 8.384 -8.027 -11.621 1.00 92.50 90 ASP A N 1
ATOM 655 C CA . ASP A 1 90 ? 7.964 -9.262 -10.945 1.00 92.50 90 ASP A CA 1
ATOM 656 C C . ASP A 1 90 ? 8.263 -9.255 -9.439 1.00 92.50 90 ASP A C 1
ATOM 658 O O . ASP A 1 90 ? 7.434 -9.672 -8.639 1.00 92.50 90 ASP A O 1
ATOM 662 N N . GLN A 1 91 ? 9.429 -8.743 -9.041 1.00 94.19 91 GLN A N 1
ATOM 663 C CA . GLN A 1 91 ? 9.803 -8.656 -7.626 1.00 94.19 91 GLN A CA 1
ATOM 664 C C . GLN A 1 91 ? 9.002 -7.591 -6.880 1.00 94.19 91 GLN A C 1
ATOM 666 O O . GLN A 1 91 ? 8.673 -7.772 -5.711 1.00 94.19 91 GLN A O 1
ATOM 671 N N . VAL A 1 92 ? 8.733 -6.458 -7.530 1.00 93.31 92 VAL A N 1
ATOM 672 C CA . VAL A 1 92 ? 7.909 -5.400 -6.939 1.00 93.31 92 VAL A CA 1
ATOM 673 C C . VAL A 1 92 ? 6.478 -5.895 -6.773 1.00 93.31 92 VAL A C 1
ATOM 675 O O . VAL A 1 92 ? 5.924 -5.728 -5.692 1.00 93.31 92 VAL A O 1
ATOM 678 N N . ASP A 1 93 ? 5.923 -6.548 -7.792 1.00 92.25 93 ASP A N 1
ATOM 679 C CA . ASP A 1 93 ? 4.567 -7.093 -7.772 1.00 92.25 93 ASP A CA 1
ATOM 680 C C . ASP A 1 93 ? 4.412 -8.132 -6.651 1.00 92.25 93 ASP A C 1
ATOM 682 O O . ASP A 1 93 ? 3.515 -8.003 -5.824 1.00 92.25 93 ASP A O 1
ATOM 686 N N . GLU A 1 94 ? 5.350 -9.077 -6.516 1.00 96.81 94 GLU A N 1
ATOM 687 C CA . GLU A 1 94 ? 5.325 -10.073 -5.431 1.00 96.81 94 GLU A CA 1
ATOM 688 C C . GLU A 1 94 ? 5.347 -9.421 -4.035 1.00 96.81 94 GLU A C 1
ATOM 690 O O . GLU A 1 94 ? 4.623 -9.827 -3.119 1.00 96.81 94 GLU A O 1
ATOM 695 N N . VAL A 1 95 ? 6.168 -8.382 -3.855 1.00 96.44 95 VAL A N 1
ATOM 696 C CA . VAL A 1 95 ? 6.236 -7.641 -2.590 1.00 96.44 95 VAL A CA 1
ATOM 697 C C . VAL A 1 95 ? 4.936 -6.879 -2.326 1.00 96.44 95 VAL A C 1
ATOM 699 O O . VAL A 1 95 ? 4.483 -6.851 -1.179 1.00 96.44 95 VAL A O 1
ATOM 702 N N . LEU A 1 96 ? 4.330 -6.275 -3.352 1.00 95.75 96 LEU A N 1
ATOM 703 C CA . LEU A 1 96 ? 3.055 -5.570 -3.223 1.00 95.75 96 LEU A CA 1
ATOM 704 C C . LEU A 1 96 ? 1.905 -6.522 -2.887 1.00 95.75 96 LEU A C 1
ATOM 706 O O . LEU A 1 96 ? 1.148 -6.224 -1.965 1.00 95.75 96 LEU A O 1
ATOM 710 N N . ASP A 1 97 ? 1.829 -7.685 -3.532 1.00 96.38 97 ASP A N 1
ATOM 711 C CA . ASP A 1 97 ? 0.820 -8.711 -3.241 1.00 96.38 97 ASP A CA 1
ATOM 712 C C . ASP A 1 97 ? 0.923 -9.181 -1.783 1.00 96.38 97 ASP A C 1
ATOM 714 O O . ASP A 1 97 ? -0.068 -9.281 -1.042 1.00 96.38 97 ASP A O 1
ATOM 718 N N . ARG A 1 98 ? 2.157 -9.423 -1.319 1.00 97.62 98 ARG A N 1
ATOM 719 C CA . ARG A 1 98 ? 2.409 -9.799 0.075 1.00 97.62 98 ARG A CA 1
ATOM 720 C C . ARG A 1 98 ? 2.037 -8.676 1.041 1.00 97.62 98 ARG A C 1
ATOM 722 O O . ARG A 1 98 ? 1.509 -8.951 2.124 1.00 97.62 98 ARG A O 1
ATOM 729 N N . LEU A 1 99 ? 2.307 -7.427 0.671 1.00 96.88 99 LEU A N 1
ATOM 730 C CA . LEU A 1 99 ? 1.963 -6.257 1.471 1.00 96.88 99 LEU A CA 1
ATOM 731 C C . LEU A 1 99 ? 0.443 -6.082 1.581 1.00 96.88 99 LEU A C 1
ATOM 733 O O . LEU A 1 99 ? -0.053 -5.932 2.696 1.00 96.88 99 LEU A O 1
ATOM 737 N N . ALA A 1 100 ? -0.294 -6.165 0.472 1.00 96.44 100 ALA A N 1
ATOM 738 C CA . ALA A 1 100 ? -1.754 -6.069 0.448 1.00 96.44 100 ALA A CA 1
ATOM 739 C C . ALA A 1 100 ? -2.409 -7.159 1.315 1.00 96.44 100 ALA A C 1
ATOM 741 O O . ALA A 1 100 ? -3.294 -6.874 2.129 1.00 96.44 100 ALA A O 1
ATOM 742 N N . THR A 1 101 ? -1.896 -8.391 1.226 1.00 97.88 101 THR A N 1
ATOM 743 C CA . THR A 1 101 ? -2.320 -9.505 2.092 1.00 97.88 101 THR A CA 1
ATOM 744 C C . THR A 1 101 ? -2.098 -9.171 3.568 1.00 97.88 101 THR A C 1
ATOM 746 O O . THR A 1 101 ? -3.010 -9.285 4.383 1.00 97.88 101 THR A O 1
ATOM 749 N N . THR A 1 102 ? -0.903 -8.687 3.912 1.00 97.62 102 THR A N 1
ATOM 750 C CA . THR A 1 102 ? -0.549 -8.358 5.301 1.00 97.62 102 THR A CA 1
ATOM 751 C C . THR A 1 102 ? -1.410 -7.220 5.853 1.00 97.62 102 THR A C 1
ATOM 753 O O . THR A 1 102 ? -1.815 -7.271 7.010 1.00 97.62 102 THR A O 1
ATOM 756 N N . ILE A 1 103 ? -1.708 -6.193 5.050 1.00 97.12 103 ILE A N 1
ATOM 757 C CA . ILE A 1 103 ? -2.594 -5.094 5.463 1.00 97.12 103 ILE A CA 1
ATOM 758 C C . ILE A 1 103 ? -3.988 -5.632 5.784 1.00 97.12 103 ILE A C 1
ATOM 760 O O . ILE A 1 103 ? -4.531 -5.298 6.831 1.00 97.12 103 ILE A O 1
ATOM 764 N N . THR A 1 104 ? -4.523 -6.517 4.941 1.00 97.56 104 THR A N 1
ATOM 765 C CA . THR A 1 104 ? -5.833 -7.145 5.171 1.00 97.56 104 THR A CA 1
ATOM 766 C C . THR A 1 104 ? -5.862 -7.908 6.496 1.00 97.56 104 THR A C 1
ATOM 768 O O . THR A 1 104 ? -6.734 -7.660 7.326 1.00 97.56 104 THR A O 1
ATOM 771 N N . GLU A 1 105 ? -4.868 -8.767 6.741 1.00 97.62 105 GLU A N 1
ATOM 772 C CA . GLU A 1 105 ? -4.751 -9.525 7.997 1.00 97.62 105 GLU A CA 1
ATOM 773 C C . GLU A 1 105 ? -4.684 -8.597 9.225 1.00 97.62 105 GLU A C 1
ATOM 775 O O . GLU A 1 105 ? -5.302 -8.860 10.259 1.00 97.62 105 GLU A O 1
ATOM 780 N N . ARG A 1 106 ? -3.946 -7.483 9.121 1.00 97.56 106 ARG A N 1
ATOM 781 C CA . ARG A 1 106 ? -3.818 -6.509 10.215 1.00 97.56 106 ARG A CA 1
ATOM 782 C C . ARG A 1 106 ? -5.088 -5.713 10.444 1.00 97.56 106 ARG A C 1
ATOM 784 O O . ARG A 1 106 ? -5.432 -5.477 11.600 1.00 97.56 106 ARG A O 1
ATOM 791 N N . ASP A 1 107 ? -5.786 -5.320 9.390 1.00 96.69 107 ASP A N 1
ATOM 792 C CA . ASP A 1 107 ? -7.050 -4.600 9.510 1.00 96.69 107 ASP A CA 1
ATOM 793 C C . ASP A 1 107 ? -8.119 -5.477 10.173 1.00 96.69 107 ASP A C 1
ATOM 795 O O . ASP A 1 107 ? -8.824 -5.012 11.072 1.00 96.69 107 ASP A O 1
ATOM 799 N N . GLU A 1 108 ? -8.186 -6.763 9.819 1.00 97.38 108 GLU A N 1
ATOM 800 C CA . GLU A 1 108 ? -9.062 -7.739 10.476 1.00 97.38 108 GLU A CA 1
ATOM 801 C C . GLU A 1 108 ? -8.718 -7.912 11.962 1.00 97.38 108 GLU A C 1
ATOM 803 O O . GLU A 1 108 ? -9.602 -7.862 12.824 1.00 97.38 108 GLU A O 1
ATOM 808 N N . GLU A 1 109 ? -7.430 -8.049 12.288 1.00 97.69 109 GLU A N 1
ATOM 809 C CA . GLU A 1 109 ? -6.966 -8.153 13.672 1.00 97.69 109 GLU A CA 1
ATOM 810 C C . GLU A 1 109 ? -7.312 -6.893 14.481 1.00 97.69 109 GLU A C 1
ATOM 812 O O . GLU A 1 109 ? -7.822 -6.983 15.601 1.00 97.69 109 GLU A O 1
ATOM 817 N N . ILE A 1 110 ? -7.096 -5.706 13.909 1.00 97.25 110 ILE A N 1
ATOM 818 C CA . ILE A 1 110 ? -7.425 -4.425 14.540 1.00 97.25 110 ILE A CA 1
ATOM 819 C C . ILE A 1 110 ? -8.933 -4.312 14.779 1.00 97.25 110 ILE A C 1
ATOM 821 O O . ILE A 1 110 ? -9.342 -3.873 15.857 1.00 97.25 110 ILE A O 1
ATOM 825 N N . LEU A 1 111 ? -9.765 -4.705 13.812 1.00 97.25 111 LEU A N 1
ATOM 826 C CA . LEU A 1 111 ? -11.222 -4.705 13.965 1.00 97.25 111 LEU A CA 1
ATOM 827 C C . LEU A 1 111 ? -11.662 -5.635 15.09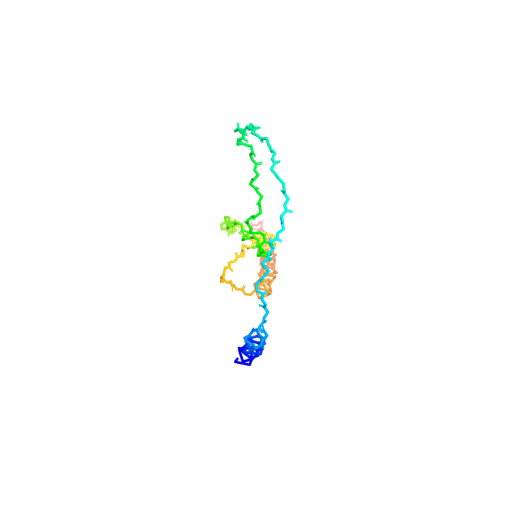6 1.00 97.25 111 LEU A C 1
ATOM 829 O O . LEU A 1 111 ? -12.436 -5.223 15.962 1.00 97.25 111 LEU A O 1
ATOM 833 N N . HIS A 1 112 ? -11.115 -6.849 15.140 1.00 97.81 112 HIS A N 1
ATOM 834 C CA . HIS A 1 112 ? -11.397 -7.809 16.202 1.00 97.81 112 HIS A CA 1
ATOM 835 C C . HIS A 1 112 ? -10.975 -7.284 17.586 1.00 97.81 112 HIS A C 1
ATOM 837 O O . HIS A 1 112 ? -11.750 -7.344 18.543 1.00 97.81 112 HIS A O 1
ATOM 843 N N . LEU A 1 113 ? -9.774 -6.713 17.709 1.00 98.12 113 LEU A N 1
ATOM 844 C CA . LEU A 1 113 ? -9.299 -6.138 18.970 1.00 98.12 113 LEU A CA 1
ATOM 845 C C . LEU A 1 113 ? -10.150 -4.942 19.413 1.00 98.12 113 LEU A C 1
ATOM 847 O O . LEU A 1 113 ? -10.470 -4.825 20.597 1.00 98.12 113 LEU A O 1
ATOM 851 N N . ARG A 1 114 ? -10.559 -4.075 18.480 1.00 97.69 114 ARG A N 1
ATOM 852 C CA . ARG A 1 114 ? -11.451 -2.941 18.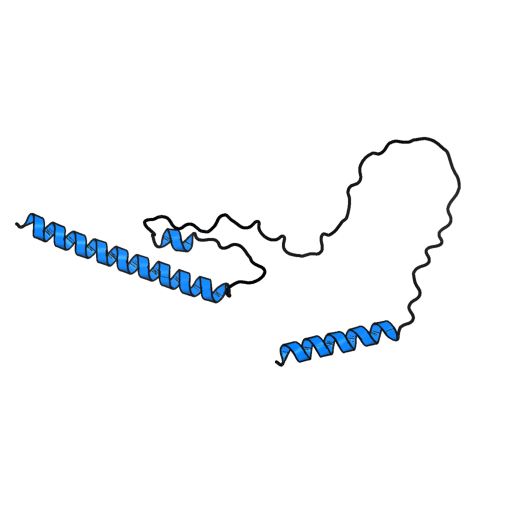768 1.00 97.69 114 ARG A CA 1
ATOM 853 C C . ARG A 1 114 ? -12.823 -3.399 19.253 1.00 97.69 114 ARG A C 1
ATOM 855 O O . ARG A 1 114 ? -13.328 -2.814 20.206 1.00 97.69 114 ARG A O 1
ATOM 862 N N . ALA A 1 115 ? -13.390 -4.449 18.659 1.00 97.31 115 ALA A N 1
ATOM 863 C CA . ALA A 1 115 ? -14.656 -5.024 19.110 1.00 97.31 115 ALA A CA 1
ATOM 864 C C . ALA A 1 115 ? -14.557 -5.528 20.559 1.00 97.31 115 ALA A C 1
ATOM 866 O O . ALA A 1 115 ? -15.357 -5.135 21.404 1.00 97.31 115 ALA A O 1
ATOM 867 N N . ARG A 1 116 ? -13.503 -6.287 20.885 1.00 97.62 116 ARG A N 1
ATOM 868 C CA . ARG A 1 116 ? -13.261 -6.779 22.253 1.00 97.62 116 ARG A CA 1
ATOM 869 C C . ARG A 1 116 ? -13.075 -5.657 23.275 1.00 97.62 116 ARG A C 1
ATOM 871 O O . ARG A 1 116 ? -13.498 -5.789 24.422 1.00 97.62 116 ARG A O 1
ATOM 878 N N . LEU A 1 117 ? -12.414 -4.565 22.887 1.00 97.75 117 LEU A N 1
ATOM 879 C CA . LEU A 1 117 ? -12.273 -3.390 23.749 1.00 97.75 117 LEU A CA 1
ATOM 880 C C . LEU A 1 117 ? -13.625 -2.709 23.984 1.00 97.75 117 LEU A C 1
ATOM 882 O O . LEU A 1 117 ? -13.942 -2.410 25.130 1.00 97.75 117 LEU A O 1
ATOM 886 N N . ALA A 1 118 ? -14.435 -2.537 22.937 1.00 96.75 118 ALA A N 1
ATOM 887 C CA . ALA A 1 118 ? -15.771 -1.960 23.052 1.00 96.75 118 ALA A CA 1
ATOM 888 C C . ALA A 1 118 ? -16.698 -2.810 23.938 1.00 96.75 118 ALA A C 1
ATOM 890 O O . ALA A 1 118 ? -17.400 -2.263 24.784 1.00 96.75 118 ALA A O 1
ATOM 891 N N . GLU A 1 119 ? -16.658 -4.139 23.805 1.00 96.50 119 GLU A N 1
ATOM 892 C CA . GLU A 1 119 ? -17.390 -5.066 24.680 1.00 96.50 119 GLU A CA 1
ATOM 893 C C . GLU A 1 119 ? -16.967 -4.913 26.144 1.00 96.50 119 GLU A C 1
ATOM 895 O O . GLU A 1 119 ? -17.810 -4.793 27.031 1.00 96.50 119 GLU A O 1
ATOM 900 N N . ARG A 1 120 ? -15.657 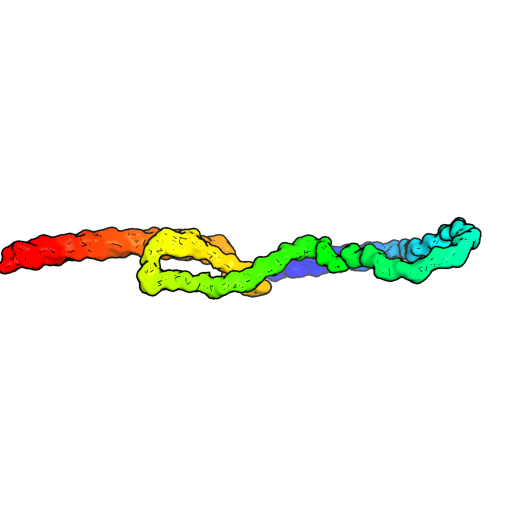-4.875 26.410 1.00 96.00 120 ARG A N 1
ATOM 901 C CA . ARG A 1 120 ? -15.129 -4.708 27.769 1.00 96.00 120 ARG A CA 1
ATOM 902 C C . ARG A 1 120 ? -15.533 -3.365 28.374 1.00 96.00 120 ARG A C 1
ATOM 904 O O . ARG A 1 120 ? -15.856 -3.308 29.557 1.00 96.00 120 ARG A O 1
ATOM 911 N N . ASP A 1 121 ? -15.485 -2.301 27.583 1.00 95.75 121 ASP A N 1
ATOM 912 C CA . ASP A 1 121 ? -15.820 -0.957 28.041 1.00 95.75 121 ASP A CA 1
ATOM 913 C C . ASP A 1 121 ? -17.340 -0.791 28.248 1.00 95.75 121 ASP A C 1
ATOM 915 O O . ASP A 1 121 ? -17.736 -0.013 29.104 1.00 95.75 121 ASP A O 1
ATOM 919 N N . ALA A 1 122 ? -18.184 -1.563 27.548 1.00 92.56 122 ALA A N 1
ATOM 920 C CA . ALA A 1 122 ? -19.637 -1.600 27.758 1.00 92.56 122 ALA A CA 1
ATOM 921 C C . ALA A 1 122 ? -20.075 -2.399 29.003 1.00 92.56 122 ALA A C 1
ATOM 923 O O . ALA A 1 122 ? -21.183 -2.208 29.499 1.00 92.56 122 ALA A O 1
ATOM 924 N N . VAL A 1 123 ? -19.231 -3.316 29.490 1.00 90.75 123 VAL A N 1
ATOM 925 C CA . VAL A 1 123 ? -19.476 -4.100 30.718 1.00 90.75 123 VAL A CA 1
ATOM 926 C C . VAL A 1 123 ? -19.104 -3.317 31.986 1.00 90.75 123 VAL A C 1
ATOM 928 O O . VAL A 1 123 ? -19.544 -3.677 33.079 1.00 90.75 123 VAL A O 1
ATOM 931 N N . ARG A 1 124 ? -18.284 -2.271 31.856 1.00 75.88 124 ARG A N 1
ATOM 932 C CA . ARG A 1 124 ? -17.849 -1.407 32.959 1.00 75.88 124 ARG A CA 1
ATOM 933 C C . ARG A 1 124 ? -18.867 -0.310 33.253 1.00 75.88 124 ARG A C 1
ATOM 935 O O . ARG A 1 124 ? -19.031 -0.022 34.459 1.00 75.88 124 ARG A O 1
#

Organism: NCBI:txid1529066

Radius of gyration: 31.93 Å; chains: 1; bounding box: 53×45×101 Å

Foldseek 3Di:
DVVVVVVVVVCVVVVVVVVPDPDDDPPPPDDDDDDDDDDDDDDDDPDDDDPPVDDPQPPQPDPLDAPPDHALVSLVPDDGGDDPDDDDPVVSVVVSNVVSVVRVVVVVVVVVVVVVVVVVVVVD

pLDDT: mean 74.43, std 19.54, range [38.03, 98.12]

Secondary structure (DSSP, 8-state):
-HHHHHHHHHHHHHHHHHHSS---------------------------S---S-------PSP----SS--HHHHHT--PPP-SS---HHHHHHHHHHHHHHHHHHHHHHHHHHHHHHHHHHH-